Protein AF-A0A097KJQ8-F1 (afdb_monomer_lite)

Foldseek 3Di:
DVVVVVVVVVVVVVVVVVVVVVVVVVCVVCVCVCVPVVCCVVPVVCVVVVVVVVVVVVVVVVD

Organism: Myrmecia israelensis (NCBI:txid3171)

Radius of gyration: 27.5 Å; chains: 1; bounding box: 58×12×74 Å

Secondary structure (DSSP, 8-state):
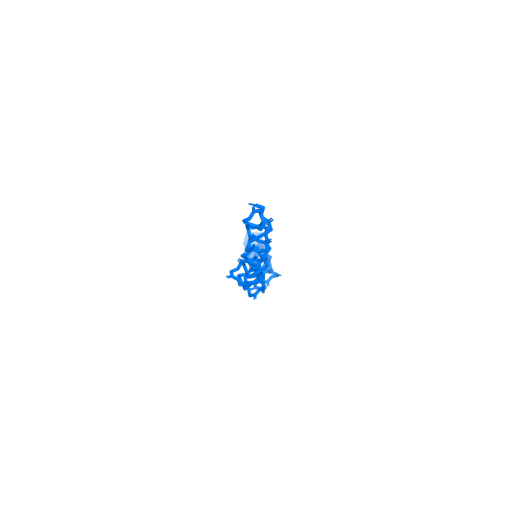-HHHHHHHHHHHHHHHHHHHHHHHHHHHHTTTHHHHHHHIIIIIHHHHHHHHHHHHHHHHHT-

Structure (mmCIF, N/CA/C/O backbone):
data_AF-A0A097KJQ8-F1
#
_entry.id   AF-A0A097KJQ8-F1
#
loop_
_atom_site.group_PDB
_atom_site.id
_atom_site.type_symbol
_atom_site.label_atom_id
_atom_site.label_alt_id
_atom_site.label_comp_id
_atom_site.label_asym_id
_atom_site.label_entity_id
_atom_site.label_seq_id
_atom_site.pdbx_PDB_ins_code
_atom_site.Cartn_x
_atom_site.Cartn_y
_atom_site.Cartn_z
_atom_site.occupancy
_atom_site.B_iso_or_equiv
_atom_site.auth_seq_id
_atom_site.auth_comp_id
_atom_site.auth_asym_id
_atom_site.auth_atom_id
_atom_site.pdbx_PDB_model_num
ATOM 1 N N . MET A 1 1 ? 36.294 6.975 -40.490 1.00 83.56 1 MET A N 1
ATOM 2 C CA . MET A 1 1 ? 35.376 8.054 -40.054 1.00 83.56 1 MET A CA 1
ATOM 3 C C . MET A 1 1 ? 33.900 7.646 -40.124 1.00 83.56 1 MET A C 1
ATOM 5 O O . MET A 1 1 ? 33.259 7.611 -39.086 1.00 83.56 1 MET A O 1
ATOM 9 N N . LEU A 1 2 ? 33.364 7.252 -41.287 1.00 85.69 2 LEU A N 1
ATOM 10 C CA . LEU A 1 2 ? 31.943 6.866 -41.433 1.00 85.69 2 LEU A CA 1
ATOM 11 C C . LEU A 1 2 ? 31.515 5.649 -40.588 1.00 85.69 2 LEU A C 1
ATOM 13 O O . LEU A 1 2 ? 30.430 5.644 -40.016 1.00 85.69 2 LEU A O 1
ATOM 17 N N . ILE A 1 3 ? 32.382 4.639 -40.459 1.00 85.94 3 ILE A N 1
ATOM 18 C CA . ILE A 1 3 ? 32.133 3.448 -39.623 1.00 85.94 3 ILE A CA 1
ATOM 19 C C . ILE A 1 3 ? 31.992 3.823 -38.143 1.00 85.94 3 ILE A C 1
ATOM 21 O O . ILE A 1 3 ? 31.081 3.350 -37.472 1.00 85.94 3 ILE A O 1
ATOM 25 N N . PHE A 1 4 ? 32.850 4.725 -37.660 1.00 87.69 4 PHE A N 1
ATOM 26 C CA . PHE A 1 4 ? 32.796 5.235 -36.291 1.00 87.69 4 PHE A CA 1
ATOM 27 C C . PHE A 1 4 ? 31.465 5.945 -36.029 1.00 87.69 4 PHE A C 1
ATOM 29 O O . PHE A 1 4 ? 30.770 5.613 -35.075 1.00 87.69 4 PHE A O 1
ATOM 36 N N . LEU A 1 5 ? 31.047 6.817 -36.953 1.00 87.31 5 LEU A N 1
ATOM 37 C CA . LEU A 1 5 ? 29.777 7.535 -36.860 1.00 87.31 5 LEU A CA 1
ATOM 38 C C . LEU A 1 5 ? 28.570 6.582 -36.780 1.00 87.31 5 LEU A C 1
ATOM 40 O O . LEU A 1 5 ? 27.662 6.780 -35.973 1.00 87.31 5 LEU A O 1
ATOM 44 N N . LYS A 1 6 ? 28.580 5.505 -37.577 1.00 89.00 6 LYS A N 1
ATOM 45 C CA . LYS A 1 6 ? 27.498 4.510 -37.614 1.00 89.00 6 LYS A CA 1
ATOM 46 C C . LYS A 1 6 ? 27.412 3.690 -36.320 1.00 89.00 6 LYS A C 1
ATOM 48 O O . LYS A 1 6 ? 26.313 3.421 -35.833 1.00 89.00 6 LYS A O 1
ATOM 53 N N . THR A 1 7 ? 28.555 3.322 -35.744 1.00 86.88 7 THR A N 1
ATOM 54 C CA . THR A 1 7 ? 28.627 2.592 -34.469 1.00 86.88 7 THR A CA 1
ATOM 55 C C . THR A 1 7 ? 28.194 3.469 -33.295 1.00 86.88 7 THR A C 1
ATOM 57 O O . THR A 1 7 ? 27.391 3.025 -32.472 1.00 86.88 7 THR A O 1
ATOM 60 N N . SER A 1 8 ? 28.637 4.730 -33.257 1.00 85.12 8 SER A N 1
ATOM 61 C CA . SER A 1 8 ? 28.233 5.696 -32.227 1.00 85.12 8 SER A CA 1
ATOM 62 C C . SER A 1 8 ? 26.727 5.961 -32.247 1.00 85.12 8 SER A C 1
ATOM 64 O O . SER A 1 8 ? 26.093 5.991 -31.192 1.00 85.12 8 SER A O 1
ATOM 66 N N . MET A 1 9 ? 26.124 6.068 -33.435 1.00 88.25 9 MET A N 1
ATOM 67 C CA . MET A 1 9 ? 24.677 6.255 -33.565 1.00 88.25 9 MET A CA 1
ATOM 68 C C . MET A 1 9 ? 23.891 5.029 -33.075 1.00 88.25 9 MET A C 1
ATOM 70 O O . MET A 1 9 ? 22.887 5.172 -32.379 1.00 88.25 9 MET A O 1
ATOM 74 N N . LYS A 1 10 ? 24.364 3.810 -33.374 1.00 89.00 10 LYS A N 1
ATOM 75 C CA . LYS A 1 10 ? 23.732 2.569 -32.895 1.00 89.00 10 LYS A CA 1
ATOM 76 C C . LYS A 1 10 ? 23.796 2.448 -31.369 1.00 89.00 10 LYS A C 1
ATOM 78 O O . LYS A 1 10 ? 22.802 2.064 -30.759 1.00 89.00 10 LYS A O 1
ATOM 83 N N . PHE A 1 11 ? 24.922 2.814 -30.754 1.00 88.25 11 PHE A N 1
ATOM 84 C CA . PHE A 1 11 ? 25.065 2.835 -29.295 1.00 88.25 11 PHE A CA 1
ATOM 85 C C . PHE A 1 11 ? 24.098 3.829 -28.641 1.00 88.25 11 PHE A C 1
ATOM 87 O O . PHE A 1 11 ? 23.412 3.474 -27.687 1.00 88.25 11 PHE A O 1
ATOM 94 N N . PHE A 1 12 ? 23.983 5.037 -29.203 1.00 90.44 12 PHE A N 1
ATOM 95 C CA . PHE A 1 12 ? 23.055 6.059 -28.718 1.00 90.44 12 PHE A CA 1
ATOM 96 C C . PHE A 1 12 ? 21.588 5.614 -28.803 1.00 90.44 12 PHE A C 1
ATOM 98 O O . PHE A 1 12 ? 20.808 5.840 -27.879 1.00 90.44 12 PHE A O 1
ATOM 105 N N . ILE A 1 13 ? 21.197 4.948 -29.890 1.00 89.69 13 ILE A N 1
ATOM 106 C CA . ILE A 1 13 ? 19.828 4.438 -30.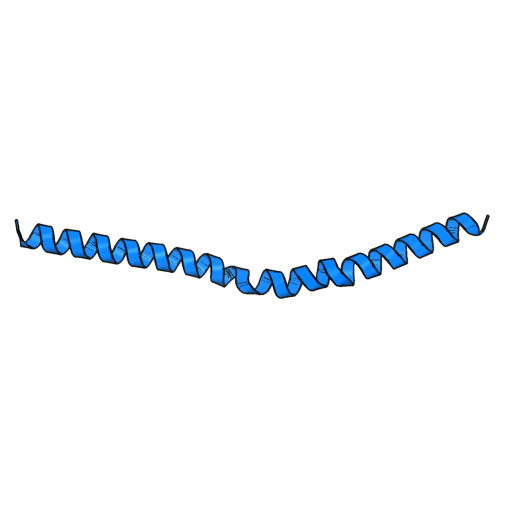043 1.00 89.69 13 ILE A CA 1
ATOM 107 C C . ILE A 1 13 ? 19.548 3.327 -29.021 1.00 89.69 13 ILE A C 1
ATOM 109 O O . ILE A 1 13 ? 18.521 3.354 -28.343 1.00 89.69 13 ILE A O 1
ATOM 113 N N 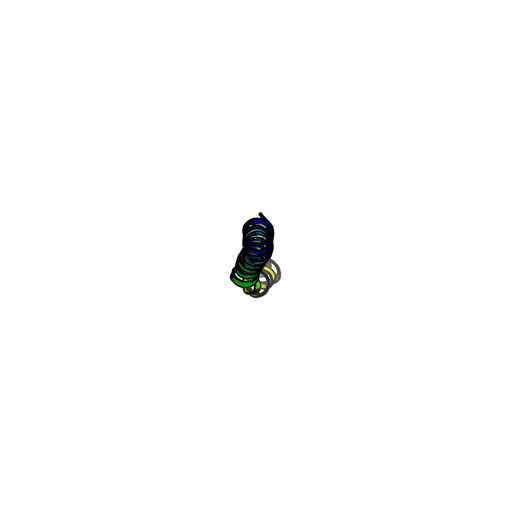. VAL A 1 14 ? 20.468 2.369 -28.872 1.00 89.81 14 VAL A N 1
ATOM 114 C CA . VAL A 1 14 ? 20.300 1.240 -27.945 1.00 89.81 14 VAL A CA 1
ATOM 115 C C . VAL A 1 14 ? 20.248 1.711 -26.492 1.00 89.81 14 VAL A C 1
ATOM 117 O O . VAL A 1 14 ? 19.383 1.253 -25.747 1.00 89.81 14 VAL A O 1
ATOM 120 N N . SER A 1 15 ? 21.105 2.651 -26.084 1.00 87.62 15 SER A N 1
ATOM 121 C CA . SER A 1 15 ? 21.106 3.167 -24.710 1.00 87.62 15 SER A CA 1
ATOM 122 C C . SER A 1 15 ? 19.813 3.909 -24.359 1.00 87.62 15 SER A C 1
ATOM 124 O O . SER A 1 15 ? 19.292 3.742 -23.257 1.00 87.62 15 SER A O 1
ATOM 126 N N . ASN A 1 16 ? 19.238 4.661 -25.302 1.00 89.56 16 ASN A N 1
ATOM 127 C CA . ASN A 1 16 ? 17.945 5.319 -25.105 1.00 89.56 16 ASN A CA 1
ATOM 128 C C . ASN A 1 16 ? 16.801 4.309 -24.956 1.00 89.56 16 ASN A C 1
ATOM 130 O O . ASN A 1 16 ? 15.966 4.458 -24.065 1.00 89.56 16 ASN A O 1
ATOM 134 N N . ILE A 1 17 ? 16.774 3.257 -25.780 1.00 91.94 17 ILE A N 1
ATOM 135 C CA . ILE A 1 17 ? 15.751 2.203 -25.685 1.00 91.94 17 ILE A CA 1
ATOM 136 C C . ILE A 1 17 ? 15.859 1.460 -24.348 1.00 91.94 17 ILE A C 1
ATOM 138 O O . ILE A 1 17 ? 14.841 1.232 -23.697 1.00 91.94 17 ILE A O 1
ATOM 142 N N . GLN A 1 18 ? 17.076 1.129 -23.911 1.00 88.88 18 GLN A N 1
ATOM 143 C CA . GLN A 1 18 ? 17.308 0.458 -22.628 1.00 88.88 18 GLN A CA 1
ATOM 144 C C . GLN A 1 18 ? 16.908 1.335 -21.436 1.00 88.88 18 GLN A C 1
ATOM 146 O O . GLN A 1 18 ? 16.231 0.857 -20.530 1.00 88.88 18 GLN A O 1
ATOM 151 N N . ASN A 1 19 ? 17.227 2.632 -21.457 1.00 86.88 19 ASN A N 1
ATOM 152 C CA . ASN A 1 19 ? 16.760 3.560 -20.421 1.00 86.88 19 ASN A CA 1
ATOM 153 C C . ASN A 1 19 ? 15.234 3.644 -20.365 1.00 86.88 19 ASN A C 1
ATOM 155 O O . ASN A 1 19 ? 14.642 3.602 -19.287 1.00 86.88 19 ASN A O 1
ATOM 159 N N . LYS A 1 20 ? 14.587 3.702 -21.531 1.00 87.94 20 LYS A N 1
ATOM 160 C CA . LYS A 1 20 ? 13.129 3.717 -21.632 1.00 87.94 20 LYS A CA 1
ATOM 161 C C . LYS A 1 20 ? 12.523 2.430 -21.057 1.00 87.94 20 LYS A C 1
ATOM 163 O O . LYS A 1 20 ? 11.584 2.492 -20.274 1.00 87.94 20 LYS A O 1
ATOM 168 N N . PHE A 1 21 ? 13.099 1.275 -21.387 1.00 90.31 21 PHE A N 1
ATOM 169 C CA . PHE A 1 21 ? 12.698 -0.028 -20.853 1.00 90.31 21 PHE A CA 1
ATOM 170 C C . PHE A 1 21 ? 12.847 -0.111 -19.326 1.00 90.31 21 PHE A C 1
ATOM 172 O O . PHE A 1 21 ? 11.901 -0.490 -18.638 1.00 90.31 21 PHE A O 1
ATOM 179 N N . ASN A 1 22 ? 13.988 0.319 -18.782 1.00 87.94 22 ASN A N 1
ATOM 180 C CA . ASN A 1 22 ? 14.226 0.350 -17.336 1.00 87.94 22 ASN A CA 1
ATOM 181 C C . ASN A 1 22 ? 13.210 1.234 -16.597 1.00 87.94 22 ASN A C 1
ATOM 183 O O . ASN A 1 22 ? 12.747 0.867 -15.519 1.00 87.94 22 ASN A O 1
ATOM 187 N N . PHE A 1 23 ? 12.802 2.352 -17.201 1.00 88.38 23 PHE A N 1
ATOM 188 C CA . PHE A 1 23 ? 11.753 3.211 -16.657 1.00 88.38 23 PHE A CA 1
ATOM 189 C C . PHE A 1 23 ? 10.376 2.521 -16.624 1.00 88.38 23 PHE A C 1
ATOM 191 O O . PHE A 1 23 ? 9.668 2.602 -15.621 1.00 88.38 23 PHE A O 1
ATOM 198 N N . TYR A 1 24 ? 10.000 1.785 -17.676 1.00 88.12 24 TYR A N 1
ATOM 199 C CA . TYR A 1 24 ? 8.734 1.038 -17.697 1.00 88.12 24 TYR A CA 1
ATOM 200 C C . TYR A 1 24 ? 8.682 -0.093 -16.669 1.00 88.12 24 TYR A C 1
ATOM 202 O O . TYR A 1 24 ? 7.635 -0.306 -16.056 1.00 88.12 24 TYR A O 1
ATOM 210 N N . ASN A 1 25 ? 9.802 -0.783 -16.442 1.00 89.25 25 ASN A N 1
ATOM 211 C CA . ASN A 1 25 ? 9.879 -1.838 -15.431 1.00 89.25 25 ASN A CA 1
ATOM 212 C C . ASN A 1 25 ? 9.596 -1.307 -14.019 1.00 89.25 25 ASN A C 1
ATOM 214 O O . ASN A 1 25 ? 8.904 -1.971 -13.253 1.00 89.25 25 ASN A O 1
ATOM 218 N N . LEU A 1 26 ? 10.063 -0.095 -13.692 1.00 84.69 26 LEU A N 1
ATOM 219 C CA . LEU A 1 26 ? 9.780 0.549 -12.404 1.00 84.69 26 LEU A CA 1
ATOM 220 C C . LEU A 1 26 ? 8.273 0.781 -12.202 1.00 84.69 26 LEU A C 1
ATOM 222 O O . LEU A 1 26 ? 7.741 0.501 -11.131 1.00 84.69 26 LEU A O 1
ATOM 226 N N . ILE A 1 27 ? 7.578 1.264 -13.236 1.00 87.75 27 ILE A N 1
ATOM 227 C CA . ILE A 1 27 ? 6.130 1.519 -13.181 1.00 87.75 27 ILE A CA 1
ATOM 228 C C . ILE A 1 27 ? 5.362 0.198 -13.052 1.00 87.75 27 ILE A C 1
ATOM 230 O O . ILE A 1 27 ? 4.433 0.090 -12.251 1.00 87.75 27 ILE A O 1
ATOM 234 N N . MET A 1 28 ? 5.769 -0.824 -13.808 1.00 87.44 28 MET A N 1
ATOM 235 C CA . MET A 1 28 ? 5.130 -2.138 -13.769 1.00 87.44 28 MET A CA 1
ATOM 236 C C . MET A 1 28 ? 5.323 -2.839 -12.417 1.00 87.44 28 MET A C 1
ATOM 238 O O . MET A 1 28 ? 4.398 -3.496 -11.942 1.00 87.44 28 MET A O 1
ATOM 242 N N . ALA A 1 29 ? 6.465 -2.635 -11.751 1.00 86.62 29 ALA A N 1
ATOM 243 C CA . ALA A 1 29 ? 6.747 -3.205 -10.432 1.00 86.62 29 ALA A CA 1
ATOM 244 C C . ALA A 1 29 ? 5.777 -2.735 -9.331 1.00 86.62 29 ALA A C 1
ATOM 246 O O . ALA A 1 29 ? 5.587 -3.455 -8.354 1.00 86.62 29 ALA A O 1
ATOM 247 N N . ALA A 1 30 ? 5.149 -1.564 -9.481 1.00 87.56 30 ALA A N 1
ATOM 248 C CA . ALA A 1 30 ? 4.224 -1.001 -8.493 1.00 87.56 30 ALA A CA 1
ATOM 249 C C . ALA A 1 30 ? 2.759 -0.957 -8.966 1.00 87.56 30 ALA A C 1
ATOM 251 O O . ALA A 1 30 ? 1.908 -0.389 -8.283 1.00 87.56 30 ALA A O 1
ATOM 252 N N . ALA A 1 31 ? 2.429 -1.566 -10.107 1.00 90.75 31 ALA A N 1
ATOM 253 C CA . ALA A 1 31 ? 1.096 -1.457 -10.705 1.00 90.75 31 ALA A CA 1
ATOM 254 C C . ALA A 1 31 ? -0.039 -2.049 -9.839 1.00 90.75 31 ALA A C 1
ATOM 256 O O . ALA A 1 31 ? -1.192 -1.658 -9.996 1.00 90.75 31 ALA A O 1
ATOM 257 N N . TYR A 1 32 ? 0.270 -2.959 -8.907 1.00 91.75 32 TYR A N 1
ATOM 258 C CA . TYR A 1 32 ? -0.707 -3.593 -8.011 1.00 91.75 32 TYR A CA 1
ATOM 259 C C . TYR A 1 32 ? -0.926 -2.842 -6.685 1.00 91.75 32 TYR A C 1
ATOM 261 O O . TYR A 1 32 ? -1.868 -3.163 -5.957 1.00 91.75 32 TYR A O 1
ATOM 269 N N . LEU A 1 33 ? -0.096 -1.840 -6.357 1.00 94.00 33 LEU A N 1
ATOM 270 C CA . LEU A 1 33 ? -0.236 -1.061 -5.117 1.00 94.00 33 LEU A CA 1
ATOM 271 C C . LEU A 1 33 ? -1.626 -0.418 -4.970 1.00 94.00 33 LEU A C 1
ATOM 273 O O . LEU A 1 33 ? -2.211 -0.548 -3.893 1.00 94.00 33 LEU A O 1
ATOM 277 N N . PRO A 1 34 ? -2.191 0.248 -6.001 1.00 94.38 34 PRO A N 1
ATOM 278 C CA . PRO A 1 34 ? -3.496 0.894 -5.880 1.00 94.38 34 PRO A CA 1
ATOM 279 C C . PRO A 1 34 ? -4.609 -0.093 -5.520 1.00 94.38 34 PRO A C 1
ATOM 281 O O . PRO A 1 34 ? -5.443 0.207 -4.673 1.00 94.38 34 PRO A O 1
ATOM 284 N N . SER A 1 35 ? -4.590 -1.300 -6.089 1.00 95.00 35 SER A N 1
ATOM 285 C CA . SER A 1 35 ? -5.604 -2.328 -5.832 1.00 95.00 35 SER A CA 1
ATOM 286 C C . SER A 1 35 ? -5.608 -2.846 -4.392 1.00 95.00 35 SER A C 1
ATOM 288 O O . SER A 1 35 ? -6.617 -3.393 -3.964 1.00 95.00 35 SER A O 1
ATOM 290 N N . ILE A 1 36 ? -4.516 -2.667 -3.642 1.00 95.56 36 ILE A N 1
ATOM 291 C CA . ILE A 1 36 ? -4.420 -3.046 -2.225 1.00 95.56 36 ILE A CA 1
ATOM 292 C C . ILE A 1 36 ? -4.657 -1.823 -1.334 1.00 95.56 36 ILE A C 1
ATOM 294 O O . ILE A 1 36 ? -5.461 -1.874 -0.405 1.00 95.56 36 ILE A O 1
ATOM 298 N N . LEU A 1 37 ? -3.986 -0.706 -1.621 1.00 97.06 37 LEU A N 1
ATOM 299 C CA . LEU A 1 37 ? -4.010 0.482 -0.767 1.00 97.06 37 LEU A CA 1
ATOM 300 C C . LEU A 1 37 ? -5.346 1.227 -0.820 1.00 97.06 37 LEU A C 1
ATOM 302 O O . LEU A 1 37 ? -5.808 1.703 0.214 1.00 97.06 37 LEU A O 1
ATOM 306 N N . VAL A 1 38 ? -5.991 1.301 -1.989 1.00 96.88 38 VAL A N 1
ATOM 307 C CA . VAL A 1 38 ? -7.286 1.983 -2.139 1.00 96.88 38 VAL A CA 1
ATOM 308 C C . VAL A 1 38 ? -8.381 1.315 -1.299 1.00 96.88 38 VAL A C 1
ATOM 310 O O . VAL A 1 38 ? -8.995 2.023 -0.505 1.00 96.88 38 VAL A O 1
ATOM 313 N N . PRO A 1 39 ? -8.636 -0.007 -1.377 1.00 96.62 39 PRO A N 1
ATOM 314 C CA . PRO A 1 39 ? -9.635 -0.628 -0.507 1.00 96.62 39 PRO A CA 1
ATOM 315 C C . PRO A 1 39 ? -9.207 -0.658 0.966 1.00 96.62 39 PRO A C 1
ATOM 317 O O . PRO A 1 39 ? -10.059 -0.536 1.846 1.00 96.62 39 PRO A O 1
ATOM 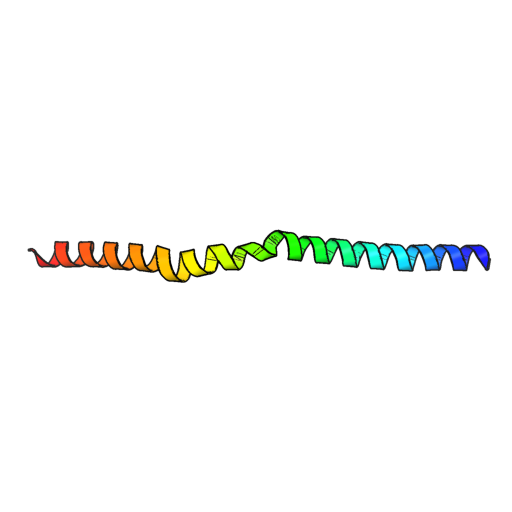320 N N . LEU A 1 40 ? -7.909 -0.767 1.269 1.00 98.12 40 LEU A N 1
ATOM 321 C CA . LEU A 1 40 ? -7.437 -0.744 2.655 1.00 98.12 40 LEU A CA 1
ATOM 322 C C . LEU A 1 40 ? -7.729 0.606 3.330 1.00 98.12 40 LEU A C 1
ATOM 324 O O . LEU A 1 40 ? -8.291 0.636 4.422 1.00 98.12 40 LEU A O 1
ATOM 328 N N . VAL A 1 41 ? -7.392 1.718 2.674 1.00 96.94 41 VAL A N 1
ATOM 329 C CA . VAL A 1 41 ? -7.594 3.074 3.216 1.00 96.94 41 VAL A CA 1
ATOM 330 C C . VAL A 1 41 ? -9.030 3.567 3.014 1.00 96.94 41 VAL A C 1
ATOM 332 O O . VAL A 1 41 ? -9.518 4.358 3.813 1.00 96.94 41 VAL A O 1
ATOM 335 N N . GLY A 1 42 ? -9.722 3.108 1.971 1.00 96.50 42 GLY A N 1
ATOM 336 C CA . GLY A 1 42 ? -11.084 3.537 1.646 1.00 96.50 42 GLY A CA 1
ATOM 337 C C . GLY A 1 42 ? -12.190 2.742 2.340 1.00 96.50 42 GLY A C 1
ATOM 338 O O . GLY A 1 42 ? -13.294 3.259 2.476 1.00 96.50 42 GLY A O 1
ATOM 339 N N . LEU A 1 43 ? -11.919 1.506 2.779 1.00 96.62 43 LEU A N 1
ATOM 340 C CA . LEU A 1 43 ? -12.925 0.628 3.391 1.00 96.62 43 LEU A CA 1
ATOM 341 C C . LEU A 1 43 ? -12.481 0.097 4.753 1.00 96.62 43 LEU A C 1
ATOM 343 O O . LEU A 1 43 ? -13.164 0.328 5.746 1.00 96.62 43 LEU A O 1
ATOM 347 N N . VAL A 1 44 ? -11.334 -0.586 4.826 1.00 98.06 44 VAL A N 1
ATOM 348 C CA . VAL A 1 44 ? -10.917 -1.292 6.053 1.00 98.06 44 VAL A CA 1
ATOM 349 C C . VAL A 1 44 ? -10.573 -0.314 7.173 1.00 98.06 44 VAL A C 1
ATOM 351 O O . VAL A 1 44 ? -11.088 -0.435 8.283 1.00 98.06 44 VAL A O 1
ATOM 354 N N . PHE A 1 45 ? -9.724 0.672 6.885 1.00 97.19 45 PHE A N 1
ATOM 355 C CA . PHE A 1 45 ? -9.299 1.658 7.872 1.00 97.19 45 PHE A CA 1
ATOM 356 C C . PHE A 1 45 ? -10.472 2.511 8.39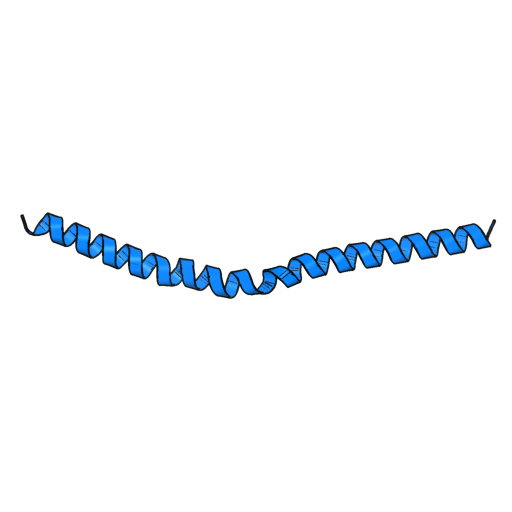2 1.00 97.19 45 PHE A C 1
ATOM 358 O O . PHE A 1 45 ? -10.612 2.614 9.611 1.00 97.19 45 PHE A O 1
ATOM 365 N N . PRO A 1 46 ? -11.374 3.043 7.539 1.00 96.44 46 PRO A N 1
ATOM 366 C CA . PRO A 1 46 ? -12.560 3.756 7.997 1.00 96.44 46 PRO A CA 1
ATOM 367 C C . PRO A 1 46 ? -13.512 2.867 8.791 1.00 96.44 46 PRO A C 1
ATOM 369 O O . PRO A 1 46 ? -13.993 3.304 9.828 1.00 96.44 46 PRO A O 1
ATOM 372 N N . LEU A 1 47 ? -13.743 1.617 8.375 1.00 97.75 47 LEU A N 1
ATOM 373 C CA . LEU A 1 47 ? -14.634 0.704 9.098 1.00 97.75 47 LEU A CA 1
ATOM 374 C C . LEU A 1 47 ? -14.150 0.467 10.533 1.00 97.75 47 LEU A C 1
ATOM 376 O O . LEU A 1 47 ? -14.931 0.564 11.479 1.00 97.75 47 LEU A O 1
ATOM 380 N N . ILE A 1 48 ? -12.852 0.206 10.696 1.00 98.19 48 ILE A N 1
ATOM 381 C CA . ILE A 1 48 ? -12.239 0.015 12.014 1.00 98.19 48 ILE A CA 1
ATOM 382 C C . ILE A 1 48 ? -12.253 1.327 12.806 1.00 98.19 48 ILE A C 1
ATOM 384 O O . ILE A 1 48 ? -12.621 1.324 13.980 1.00 98.19 48 ILE A O 1
ATOM 388 N N . GLY A 1 49 ? -11.881 2.447 12.180 1.00 96.94 49 GLY A N 1
ATOM 389 C CA . GLY A 1 49 ? -11.853 3.761 12.822 1.00 96.94 49 GLY A CA 1
ATOM 390 C C . GLY A 1 49 ? -13.228 4.199 13.325 1.00 96.94 49 GLY A C 1
ATOM 391 O O . GLY A 1 49 ? -13.365 4.569 14.486 1.00 96.94 49 GLY A O 1
ATOM 392 N N . MET A 1 50 ? -14.259 4.081 12.489 1.00 96.88 50 MET A N 1
ATOM 393 C CA . MET A 1 50 ? -15.641 4.419 12.836 1.00 96.88 50 MET A CA 1
ATOM 394 C C . MET A 1 50 ? -16.177 3.521 13.949 1.00 96.88 50 MET A C 1
ATOM 396 O O . MET A 1 50 ? -16.755 4.033 14.900 1.00 96.88 50 MET A O 1
ATOM 400 N N . ALA A 1 51 ? -15.943 2.207 13.883 1.00 96.88 51 ALA A N 1
ATOM 401 C CA . ALA A 1 51 ? -16.361 1.292 14.945 1.00 96.88 51 ALA A CA 1
ATOM 402 C C . ALA A 1 51 ? -15.653 1.591 16.277 1.00 96.88 51 ALA A C 1
ATOM 404 O O . ALA A 1 51 ? -16.277 1.576 17.335 1.00 96.88 51 ALA A O 1
ATOM 405 N N . SER A 1 52 ? -14.355 1.900 16.226 1.00 97.06 52 SER A N 1
ATOM 406 C CA . SER A 1 52 ? -13.560 2.208 17.420 1.00 97.06 52 SER A CA 1
ATOM 407 C C . SER A 1 52 ? -13.999 3.525 18.060 1.00 97.06 52 SER A C 1
ATOM 409 O O . SER A 1 52 ? -14.156 3.593 19.276 1.00 97.06 52 SER A O 1
ATOM 411 N N . LEU A 1 53 ? -14.234 4.555 17.241 1.00 96.12 53 LEU A N 1
ATOM 412 C CA . LEU A 1 53 ? -14.744 5.848 17.693 1.00 96.12 53 LEU A CA 1
ATOM 413 C C . LEU A 1 53 ? -16.165 5.735 18.246 1.00 96.12 53 LEU A C 1
ATOM 415 O O . LEU A 1 53 ? -16.450 6.316 19.285 1.00 96.12 53 LEU A O 1
ATOM 419 N N . PHE A 1 54 ? -17.030 4.948 17.606 1.00 95.56 54 PHE A N 1
ATOM 420 C CA . PHE A 1 54 ? -18.378 4.682 18.103 1.00 95.56 54 PHE A CA 1
ATOM 421 C C . PHE A 1 54 ? -18.342 4.068 19.508 1.00 95.56 54 PHE A C 1
ATOM 423 O O . PHE A 1 54 ? -18.951 4.596 20.430 1.00 95.56 54 PHE A O 1
ATOM 430 N N . LEU A 1 55 ? -17.541 3.014 19.704 1.00 94.50 55 LEU A N 1
ATOM 431 C CA . LEU A 1 55 ? -17.376 2.389 21.021 1.00 94.50 55 LEU A CA 1
ATOM 432 C C . LEU A 1 55 ? -16.772 3.334 22.070 1.00 94.50 55 LEU A C 1
ATOM 434 O O . LEU A 1 55 ? -17.046 3.175 23.257 1.00 94.50 55 LEU A O 1
ATOM 438 N N . TYR A 1 56 ? -15.919 4.270 21.654 1.00 94.62 56 TYR A N 1
ATOM 439 C CA . TYR A 1 56 ? -15.339 5.270 22.546 1.00 94.62 56 TYR A CA 1
ATOM 440 C C . TYR A 1 56 ? -16.390 6.277 23.028 1.00 94.62 56 TYR A C 1
ATOM 442 O O . TYR A 1 56 ? -16.484 6.513 24.227 1.00 94.62 56 TYR A O 1
ATOM 450 N N . ILE A 1 57 ? -17.208 6.807 22.115 1.00 94.88 57 ILE A N 1
ATOM 451 C CA . ILE A 1 57 ? -18.253 7.793 22.430 1.00 94.88 57 ILE A CA 1
ATOM 452 C C . ILE A 1 57 ? -19.329 7.174 23.327 1.00 94.88 57 ILE A C 1
ATOM 454 O O . ILE A 1 57 ? -19.646 7.726 24.374 1.00 94.88 57 ILE A O 1
ATOM 458 N N . GLU A 1 58 ? -19.821 5.983 22.980 1.00 92.06 58 GLU A N 1
ATOM 459 C CA . GLU A 1 58 ? -20.818 5.268 23.791 1.00 92.06 58 GLU A CA 1
ATOM 460 C C . GLU A 1 58 ? -20.301 4.989 25.211 1.00 92.06 58 GLU A C 1
ATOM 462 O O . GLU A 1 58 ? -21.046 5.050 26.181 1.00 92.06 58 GLU A O 1
ATOM 467 N N . LYS A 1 59 ? -18.998 4.728 25.372 1.00 87.75 59 LYS A N 1
ATOM 468 C CA . LYS A 1 59 ? -18.385 4.572 26.698 1.00 87.75 59 LYS A CA 1
ATOM 469 C C . LYS A 1 59 ? -18.371 5.859 27.526 1.00 87.75 59 LYS A C 1
ATOM 471 O O . LYS A 1 59 ? -18.398 5.751 28.749 1.00 87.75 59 LYS A O 1
ATOM 476 N N . GLU A 1 60 ? -18.274 7.027 26.897 1.00 77.75 60 GLU A N 1
ATOM 477 C CA . GLU A 1 60 ? -18.324 8.325 27.583 1.00 77.75 60 GLU A CA 1
ATOM 478 C C . GLU A 1 60 ? -19.764 8.740 27.927 1.00 77.75 60 GLU A C 1
ATOM 480 O O . GLU A 1 60 ? -19.966 9.391 28.948 1.00 77.75 60 GLU A O 1
ATOM 485 N N . GLU A 1 61 ? -20.761 8.330 27.131 1.00 74.31 61 GLU A N 1
ATOM 486 C CA . GLU A 1 61 ? -22.183 8.621 27.388 1.00 74.31 61 GLU A CA 1
ATOM 487 C C . GLU A 1 61 ? -22.818 7.764 28.501 1.00 74.31 61 GLU A C 1
ATOM 489 O O . GLU A 1 61 ? -23.833 8.161 29.067 1.00 74.31 61 GLU A O 1
ATOM 494 N N . ILE A 1 62 ? -22.241 6.609 28.859 1.00 68.56 62 ILE A N 1
ATOM 495 C CA . ILE A 1 62 ? -22.777 5.711 29.910 1.00 68.56 62 ILE A CA 1
ATOM 496 C C . ILE A 1 62 ? -22.471 6.220 31.352 1.00 68.56 62 ILE A C 1
ATOM 498 O O . ILE A 1 62 ? -22.612 5.470 32.320 1.00 68.56 62 ILE A O 1
ATOM 502 N N . VAL A 1 63 ? -22.081 7.491 31.538 1.00 57.66 63 VAL A N 1
ATOM 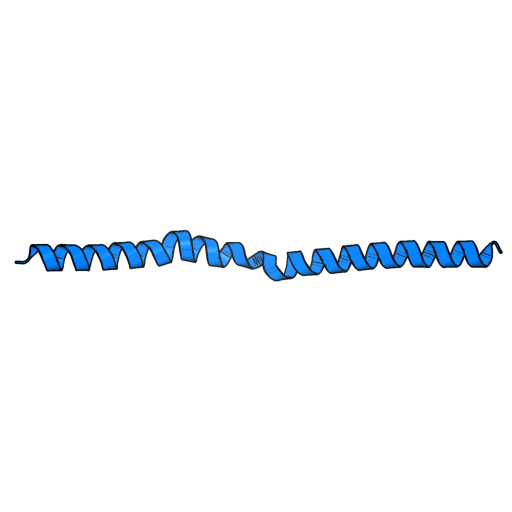503 C CA . VAL A 1 63 ? -21.835 8.118 32.861 1.00 57.66 63 VAL A CA 1
ATOM 504 C C . VAL A 1 63 ? -22.923 9.118 33.237 1.00 57.66 63 VAL A C 1
ATOM 506 O O . VAL A 1 63 ? -23.178 10.050 32.446 1.00 57.66 63 VAL A O 1
#

pLDDT: mean 90.27, std 7.1, range [57.66, 98.19]

InterPro domains:
  IPR001302 Photosystem I reaction centre subunit VIII [MF_00431] (30-63)
  IPR001302 Photosystem I reaction centre subunit VIII [PF00796] (33-57)
  IPR001302 Photosystem I reaction centre subunit VIII [PTHR35775] (20-63)
  IPR001302 Photosystem I reaction centre subunit VIII [TIGR03052] (31-61)
  IPR036357 Photosystem I reaction centre subunit VIII superfamily [SSF81540] (28-61)

Sequence (63 aa):
MLIFLKTSMKFFIVSNIQNKFNFYNLIMAAAYLPSILVPLVGLVFPLIGMASLFLYIEKEEIV